Protein AF-A0A7S0DYS5-F1 (afdb_monomer)

Secondary structure (DSSP, 8-state):
-----------------------------TT---------S-----TTB-TTHHHHHHHHHHTT-SSHHHHHHHHHHHHHHHHHHGGGTT-BTTS-HHHHHHHHHHHHHHH-

pLDDT: mean 73.31, std 22.98, range [30.17, 98.38]

Radius of gyration: 24.37 Å; Cα contacts (8 Å, |Δi|>4): 58; chains: 1; bounding box: 58×61×55 Å

Organism: NCBI:txid3032

Structure (mmCIF, N/CA/C/O backbone):
data_AF-A0A7S0DYS5-F1
#
_entry.id   AF-A0A7S0DYS5-F1
#
loop_
_atom_site.group_PDB
_atom_site.id
_atom_site.type_symbol
_atom_site.label_atom_id
_atom_site.label_alt_id
_atom_site.label_comp_id
_atom_site.label_asym_id
_atom_site.label_entity_id
_atom_site.label_seq_id
_atom_site.pdbx_PDB_ins_code
_atom_site.Cartn_x
_atom_site.Cartn_y
_atom_site.Cartn_z
_atom_site.occupancy
_atom_site.B_iso_or_equiv
_atom_site.auth_seq_id
_atom_site.auth_comp_id
_atom_site.auth_asym_id
_atom_site.auth_atom_id
_atom_site.pdbx_PDB_model_num
ATOM 1 N N . LYS A 1 1 ? 19.478 -52.756 -14.400 1.00 43.19 1 LYS A N 1
ATOM 2 C CA . LYS A 1 1 ? 19.088 -53.361 -15.698 1.00 43.19 1 LYS A CA 1
ATOM 3 C C . LYS A 1 1 ? 17.716 -54.025 -15.540 1.00 43.19 1 LYS A C 1
ATOM 5 O O . LYS A 1 1 ? 17.688 -55.197 -15.211 1.00 43.19 1 LYS A O 1
ATOM 10 N N . LEU A 1 2 ? 16.637 -53.237 -15.665 1.00 42.88 2 LEU A N 1
ATOM 11 C CA . LEU A 1 2 ? 15.215 -53.590 -15.910 1.00 42.88 2 LEU A CA 1
ATOM 12 C C . LEU A 1 2 ? 14.445 -52.250 -15.773 1.00 42.88 2 LEU A C 1
ATOM 14 O O . LEU A 1 2 ? 14.307 -51.760 -14.663 1.00 42.88 2 LEU A O 1
ATOM 18 N N . MET A 1 3 ? 14.301 -51.400 -16.794 1.00 37.12 3 MET A N 1
ATOM 19 C CA . MET A 1 3 ? 13.373 -51.449 -17.939 1.00 37.12 3 MET A CA 1
ATOM 20 C C . MET A 1 3 ? 11.913 -51.758 -17.574 1.00 37.12 3 MET A C 1
ATOM 22 O O . MET A 1 3 ? 11.547 -52.915 -17.396 1.00 37.12 3 MET A O 1
ATOM 26 N N . ARG A 1 4 ? 11.091 -50.699 -17.550 1.00 40.28 4 ARG A N 1
ATOM 27 C CA . ARG A 1 4 ? 9.684 -50.674 -17.989 1.00 40.28 4 ARG A CA 1
ATOM 28 C C . ARG A 1 4 ? 9.349 -49.215 -18.341 1.00 40.28 4 ARG A C 1
ATOM 30 O O . ARG A 1 4 ? 9.255 -48.375 -17.459 1.00 40.28 4 ARG A O 1
ATOM 37 N N . GLU A 1 5 ? 9.635 -48.802 -19.571 1.00 37.28 5 GLU A N 1
ATOM 38 C CA . GLU A 1 5 ? 8.687 -48.748 -20.696 1.00 37.28 5 GLU A CA 1
ATOM 39 C C . GLU A 1 5 ? 7.528 -47.768 -20.452 1.00 37.28 5 GLU A C 1
ATOM 41 O O . GLU A 1 5 ? 6.585 -48.061 -19.720 1.00 37.28 5 GLU A O 1
ATOM 46 N N . LYS A 1 6 ? 7.597 -46.611 -21.120 1.00 37.94 6 LYS A N 1
ATOM 47 C CA . LYS A 1 6 ? 6.423 -45.928 -21.663 1.00 37.94 6 LYS A CA 1
ATOM 48 C C . LYS A 1 6 ? 6.734 -45.567 -23.112 1.00 37.94 6 LYS A C 1
ATOM 50 O O . LYS A 1 6 ? 7.625 -44.770 -23.394 1.00 37.94 6 LYS A O 1
ATOM 55 N N . THR A 1 7 ? 6.029 -46.253 -23.996 1.00 34.84 7 THR A N 1
ATOM 56 C CA . THR A 1 7 ? 6.056 -46.119 -25.448 1.00 34.84 7 THR A CA 1
ATOM 57 C C . THR A 1 7 ? 5.305 -44.860 -25.890 1.00 34.84 7 THR A C 1
ATOM 59 O O . THR A 1 7 ? 4.259 -44.529 -25.340 1.00 34.84 7 THR A O 1
ATOM 62 N N . GLN A 1 8 ? 5.922 -44.189 -26.867 1.00 40.16 8 GLN A N 1
ATOM 63 C CA . GLN A 1 8 ? 5.453 -43.231 -27.884 1.00 40.16 8 GLN A CA 1
ATOM 64 C C . GLN A 1 8 ? 3.946 -42.972 -28.054 1.00 40.16 8 GLN A C 1
ATOM 66 O O . GLN A 1 8 ? 3.175 -43.919 -28.074 1.00 40.16 8 GLN A O 1
ATOM 71 N N . THR A 1 9 ? 3.609 -41.720 -28.406 1.00 32.03 9 THR A N 1
ATOM 72 C CA . THR A 1 9 ? 2.940 -41.296 -29.671 1.00 32.03 9 THR A CA 1
ATOM 73 C C . THR A 1 9 ? 2.943 -39.755 -29.720 1.00 32.03 9 THR A C 1
ATOM 75 O O . THR A 1 9 ? 2.409 -39.123 -28.818 1.00 32.03 9 THR A O 1
ATOM 78 N N . ASN A 1 10 ? 3.766 -39.110 -30.549 1.00 31.84 10 ASN A N 1
ATOM 79 C CA . ASN A 1 10 ? 3.550 -38.714 -31.953 1.00 31.84 10 ASN A CA 1
ATOM 80 C C . ASN A 1 10 ? 2.571 -37.546 -32.189 1.00 31.84 10 ASN A C 1
ATOM 82 O O . ASN A 1 10 ? 1.365 -37.697 -32.053 1.00 31.84 10 ASN A O 1
ATOM 86 N N . ASN A 1 11 ? 3.186 -36.465 -32.687 1.00 30.17 11 ASN A N 1
ATOM 87 C CA . ASN A 1 11 ? 2.782 -35.517 -33.729 1.00 30.17 11 ASN A CA 1
ATOM 88 C C . ASN A 1 11 ? 1.511 -34.678 -33.577 1.00 30.17 11 ASN A C 1
ATOM 90 O O . ASN A 1 11 ? 0.394 -35.166 -33.455 1.00 30.17 11 ASN A O 1
ATOM 94 N N . GLY A 1 12 ? 1.734 -33.368 -33.703 1.00 33.75 12 GLY A N 1
ATOM 95 C CA . GLY A 1 12 ? 0.697 -32.357 -33.746 1.00 33.75 12 GLY A CA 1
ATOM 96 C C . GLY A 1 12 ? -0.114 -32.352 -35.034 1.00 33.75 12 GLY A C 1
ATOM 97 O O . GLY A 1 12 ? 0.279 -32.920 -36.049 1.00 33.75 12 GLY A O 1
ATOM 98 N N . SER A 1 13 ? -1.230 -31.638 -34.950 1.00 33.69 13 SER A N 1
ATOM 99 C CA . SER A 1 13 ? -1.834 -30.892 -36.043 1.00 33.69 13 SER A CA 1
ATOM 100 C C . SER A 1 13 ? -2.800 -29.862 -35.468 1.00 33.69 13 SER A C 1
ATOM 102 O O . SER A 1 13 ? -3.448 -30.059 -34.444 1.00 33.69 13 SER A O 1
ATOM 104 N N . THR A 1 14 ? -2.808 -28.733 -36.151 1.00 34.12 14 THR A N 1
ATOM 105 C CA . THR A 1 14 ? -3.600 -27.522 -35.985 1.00 34.12 14 THR A CA 1
ATOM 106 C C . THR A 1 14 ? -5.110 -27.732 -36.152 1.00 34.12 14 THR A C 1
ATOM 108 O O . THR A 1 14 ? -5.521 -28.569 -36.950 1.00 34.12 14 THR A O 1
ATOM 111 N N . ALA A 1 15 ? -5.863 -26.801 -35.548 1.00 33.00 15 ALA A N 1
ATOM 112 C CA . ALA A 1 15 ? -7.194 -26.297 -35.924 1.00 33.00 15 ALA A CA 1
ATOM 113 C C . ALA A 1 15 ? -8.442 -26.834 -35.183 1.00 33.00 15 ALA A C 1
ATOM 115 O O . ALA A 1 15 ? -8.778 -28.007 -35.245 1.00 33.00 15 ALA A O 1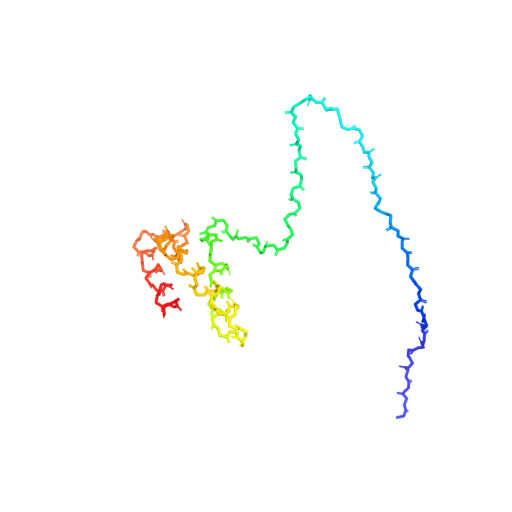
ATOM 116 N N . SER A 1 16 ? -9.164 -25.857 -34.611 1.00 38.03 16 SER A N 1
ATOM 117 C CA . SER A 1 16 ? -10.629 -25.699 -34.566 1.00 38.03 16 SER A CA 1
ATOM 118 C C . SER A 1 16 ? -11.493 -26.756 -33.858 1.00 38.03 16 SER A C 1
ATOM 120 O O . SER A 1 16 ? -11.730 -27.831 -34.392 1.00 38.03 16 SER A O 1
ATOM 122 N N . ALA A 1 17 ? -12.086 -26.373 -32.720 1.00 36.59 17 ALA A N 1
ATOM 123 C CA . ALA A 1 17 ? -13.368 -26.894 -32.218 1.00 36.59 17 ALA A CA 1
ATOM 124 C C . ALA A 1 17 ? -13.925 -25.881 -31.194 1.00 36.59 17 ALA A C 1
ATOM 126 O O . ALA A 1 17 ? -13.457 -25.797 -30.064 1.00 36.59 17 ALA A O 1
ATOM 127 N N . GLU A 1 18 ? -14.682 -24.883 -31.648 1.00 35.44 18 GLU A N 1
ATOM 128 C CA . GLU A 1 18 ? -16.154 -24.905 -31.613 1.00 35.44 18 GLU A CA 1
ATOM 129 C C . GLU A 1 18 ? -16.692 -24.949 -30.178 1.00 35.44 18 GLU A C 1
ATOM 131 O O . GLU A 1 18 ? -16.891 -26.004 -29.575 1.00 35.44 18 GLU A O 1
ATOM 136 N N . GLY A 1 19 ? -16.932 -23.753 -29.628 1.00 36.44 19 GLY A N 1
ATOM 137 C CA . GLY A 1 19 ? -17.682 -23.584 -28.394 1.00 36.44 19 GLY A CA 1
ATOM 138 C C . GLY A 1 19 ? -19.044 -24.256 -28.531 1.00 36.44 19 GLY A C 1
ATOM 139 O O . GLY A 1 19 ? -19.855 -23.880 -29.378 1.00 36.44 19 GLY A O 1
ATOM 140 N N . LYS A 1 20 ? -19.290 -25.265 -27.695 1.00 42.00 20 LYS A N 1
ATOM 141 C CA . LYS A 1 20 ? -20.603 -25.892 -27.536 1.00 42.00 20 LYS A CA 1
ATOM 142 C C . LYS A 1 20 ? -21.557 -24.863 -26.928 1.00 42.00 20 LYS A C 1
ATOM 144 O O . LYS A 1 20 ? -21.701 -24.770 -25.714 1.00 42.00 20 LYS A O 1
ATOM 149 N N . SER A 1 21 ? -22.192 -24.071 -27.784 1.00 41.16 21 SER A N 1
ATOM 150 C CA . SER A 1 21 ? -23.325 -23.235 -27.409 1.00 41.16 21 SER A CA 1
ATOM 151 C C . SER A 1 21 ? -24.544 -24.143 -27.254 1.00 41.16 21 SER A C 1
ATOM 153 O O . SER A 1 21 ? -25.193 -24.519 -28.228 1.00 41.16 21 SER A O 1
ATOM 155 N N . VAL A 1 22 ? -24.820 -24.568 -26.022 1.00 47.16 22 VAL A N 1
ATOM 156 C CA . VAL A 1 22 ? -26.128 -25.124 -25.669 1.00 47.16 22 VAL A CA 1
ATOM 157 C C . VAL A 1 22 ? -27.031 -23.930 -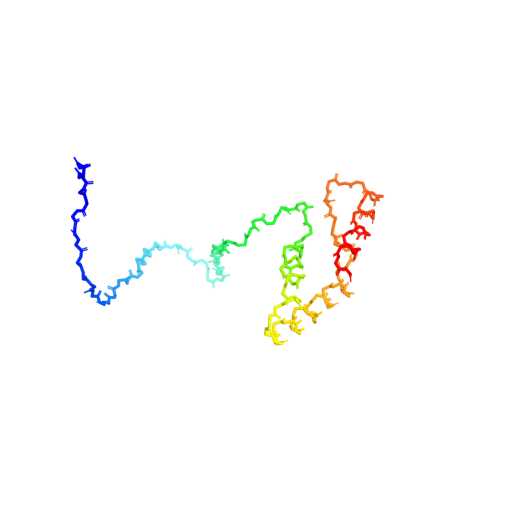25.388 1.00 47.16 22 VAL A C 1
ATOM 159 O O . VAL A 1 22 ? -27.040 -23.379 -24.292 1.00 47.16 22 VAL A O 1
ATOM 162 N N . VAL A 1 23 ? -27.743 -23.491 -26.424 1.00 50.88 23 VAL A N 1
ATOM 163 C CA . VAL A 1 23 ? -28.783 -22.468 -26.314 1.00 50.88 23 VAL A CA 1
ATOM 164 C C . VAL A 1 23 ? -30.017 -23.134 -25.716 1.00 50.88 23 VAL A C 1
ATOM 166 O O . VAL A 1 23 ? -30.817 -23.743 -26.420 1.00 50.88 23 VAL A O 1
ATOM 169 N N . THR A 1 24 ? -30.158 -23.064 -24.396 1.00 55.66 24 THR A N 1
ATOM 170 C CA . THR A 1 24 ? -31.457 -23.261 -23.748 1.00 55.66 24 THR A CA 1
ATOM 171 C C . THR A 1 24 ? -32.217 -21.946 -23.792 1.00 55.66 24 THR A C 1
ATOM 173 O O . THR A 1 24 ? -31.772 -20.951 -23.222 1.00 55.66 24 THR A O 1
ATOM 176 N N . GLU A 1 25 ? -33.353 -21.944 -24.485 1.00 55.00 25 GLU A N 1
ATOM 177 C CA . GLU A 1 25 ? -34.263 -20.806 -24.585 1.00 55.00 25 GLU A CA 1
ATOM 178 C C . GLU A 1 25 ? -34.814 -20.466 -23.192 1.00 55.00 25 GLU A C 1
ATOM 180 O O . GLU A 1 25 ? -35.679 -21.158 -22.655 1.00 55.00 25 GLU A O 1
ATOM 185 N N . GLN A 1 26 ? -34.278 -19.415 -22.570 1.00 53.03 26 GLN A N 1
ATOM 186 C CA . GLN A 1 26 ? -34.854 -18.837 -21.359 1.00 53.03 26 GLN A CA 1
ATOM 187 C C . GLN A 1 26 ? -35.849 -17.735 -21.760 1.00 53.03 26 GLN A C 1
ATOM 189 O O . GLN A 1 26 ? -35.489 -16.877 -22.569 1.00 53.03 26 GLN A O 1
ATOM 194 N N . PRO A 1 27 ? -37.089 -17.727 -21.233 1.00 50.50 27 PRO A N 1
ATOM 195 C CA . PRO A 1 27 ? -38.072 -16.695 -21.552 1.00 50.50 27 PRO A CA 1
ATOM 196 C C . PRO A 1 27 ? -37.559 -15.327 -21.079 1.00 50.50 27 PRO A C 1
ATOM 198 O O . PRO A 1 27 ? -37.341 -15.115 -19.887 1.00 50.50 27 PRO A O 1
ATOM 201 N N . GLN A 1 28 ? -37.316 -14.417 -22.026 1.00 49.50 28 GLN A N 1
ATOM 202 C CA . GLN A 1 28 ? -36.747 -13.097 -21.761 1.00 49.50 28 GLN A CA 1
ATOM 203 C C . GLN A 1 28 ? -37.851 -12.050 -21.576 1.00 49.50 28 GLN A C 1
ATOM 205 O O . GLN A 1 28 ? -38.557 -11.714 -22.526 1.00 49.50 28 GLN A O 1
ATOM 210 N N . ASP A 1 29 ? -37.951 -11.473 -20.377 1.00 52.06 29 ASP A N 1
ATOM 211 C CA . ASP A 1 29 ? -38.514 -10.131 -20.216 1.00 52.06 29 ASP A CA 1
ATOM 212 C C . ASP A 1 29 ? -37.510 -9.119 -20.791 1.00 52.06 29 ASP A C 1
ATOM 214 O O . ASP A 1 29 ? -36.328 -9.117 -20.443 1.00 52.06 29 ASP A O 1
ATOM 218 N N . SER A 1 30 ? -37.995 -8.272 -21.700 1.00 56.91 30 SER A N 1
ATOM 219 C CA . SER A 1 30 ? -37.249 -7.447 -22.669 1.00 56.91 30 SER A CA 1
ATOM 220 C C . SER A 1 30 ? -36.282 -6.382 -22.096 1.00 56.91 30 SER A C 1
ATOM 222 O O . SER A 1 30 ? -35.896 -5.457 -22.812 1.00 56.91 30 SER A O 1
ATOM 224 N N . ASN A 1 31 ? -35.871 -6.448 -20.830 1.00 57.00 31 ASN A N 1
ATOM 225 C CA . ASN A 1 31 ? -34.919 -5.488 -20.262 1.00 57.00 31 ASN A CA 1
ATOM 226 C C . ASN A 1 31 ? -34.117 -6.055 -19.078 1.00 57.00 31 ASN A C 1
ATOM 228 O O . ASN A 1 31 ? -34.022 -5.434 -18.020 1.00 57.00 31 ASN A O 1
ATOM 232 N N . LYS A 1 32 ? -33.567 -7.269 -19.206 1.00 56.81 32 LYS A N 1
ATOM 233 C CA . LYS A 1 32 ? -32.650 -7.794 -18.188 1.00 56.81 32 LYS A CA 1
ATOM 234 C C . LYS A 1 32 ? -31.569 -8.677 -18.803 1.00 56.81 32 LYS A C 1
ATOM 236 O O . LYS A 1 32 ? -31.828 -9.801 -19.215 1.00 56.81 32 LYS A O 1
ATOM 241 N N . VAL A 1 33 ? -30.341 -8.168 -18.836 1.00 64.69 33 VAL A N 1
ATOM 242 C CA . VAL A 1 33 ? -29.154 -8.968 -19.154 1.00 64.69 33 VAL A CA 1
ATOM 243 C C . VAL A 1 33 ? -28.702 -9.646 -17.861 1.00 64.69 33 VAL A C 1
ATOM 245 O O . VAL A 1 33 ? -28.360 -8.968 -16.894 1.00 64.69 33 VAL A O 1
ATOM 248 N N . VAL A 1 34 ? -28.743 -10.979 -17.820 1.00 61.00 34 VAL A N 1
ATOM 249 C CA . VAL A 1 34 ? -28.142 -11.768 -16.737 1.00 61.00 34 VAL A CA 1
ATOM 250 C C . VAL A 1 34 ? -26.696 -12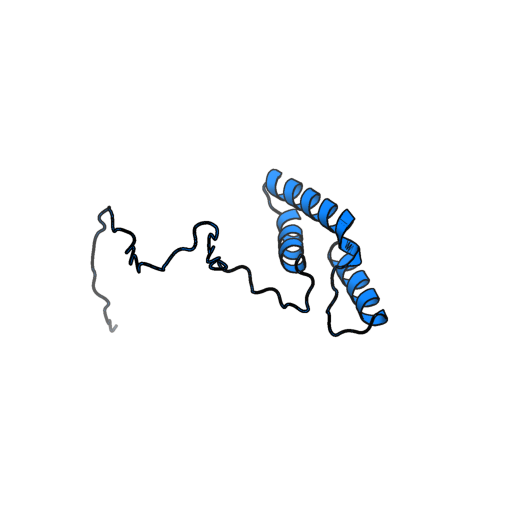.030 -17.138 1.00 61.00 34 VAL A C 1
ATOM 252 O O . VAL A 1 34 ? -26.435 -12.809 -18.048 1.00 61.00 34 VAL A O 1
ATOM 255 N N . VAL A 1 35 ? -25.763 -11.316 -16.509 1.00 66.75 35 VAL A N 1
ATOM 256 C CA . VAL A 1 35 ? -24.327 -11.555 -16.681 1.00 66.75 35 VAL A CA 1
ATOM 257 C C . VAL A 1 35 ? -23.913 -12.607 -15.659 1.00 66.75 35 VAL A C 1
ATOM 259 O O . VAL A 1 35 ? -23.902 -12.340 -14.458 1.00 66.75 35 VAL A O 1
ATOM 262 N N . GLU A 1 36 ? -23.603 -13.810 -16.131 1.00 60.94 36 GLU A N 1
ATOM 263 C CA . GLU A 1 36 ? -22.956 -14.842 -15.327 1.00 60.94 36 GLU A CA 1
ATOM 264 C C . GLU A 1 36 ? -21.452 -14.539 -15.289 1.00 60.94 36 GLU A C 1
ATOM 266 O O . GLU A 1 36 ? -20.697 -14.916 -16.183 1.00 60.94 36 GLU A O 1
ATOM 271 N N . THR A 1 37 ? -21.013 -13.782 -14.280 1.00 57.56 37 THR A N 1
ATOM 272 C CA . THR A 1 37 ? -19.584 -13.598 -14.011 1.00 57.56 37 THR A CA 1
ATOM 273 C C . THR A 1 37 ? -19.057 -14.893 -13.407 1.00 57.56 37 THR A C 1
ATOM 275 O O . THR A 1 37 ? -19.132 -15.096 -12.195 1.00 57.56 37 THR A O 1
ATOM 278 N N . THR A 1 38 ? -18.509 -15.782 -14.235 1.00 53.59 38 THR A N 1
ATOM 279 C CA . THR A 1 38 ? -17.588 -16.801 -13.734 1.00 53.59 38 THR A CA 1
ATOM 280 C C . THR A 1 38 ? -16.362 -16.054 -13.237 1.00 53.59 38 THR A C 1
ATOM 282 O O . THR A 1 38 ? -15.563 -15.562 -14.033 1.00 53.59 38 THR A O 1
ATOM 285 N N . VAL A 1 39 ? -16.279 -15.877 -11.921 1.00 57.59 39 VAL A N 1
ATOM 286 C CA . VAL A 1 39 ? -15.132 -15.290 -11.235 1.00 57.59 39 VAL A CA 1
ATOM 287 C C . VAL A 1 39 ? -13.923 -16.168 -11.562 1.00 57.59 39 VAL A C 1
ATOM 289 O O . VAL A 1 39 ? -13.722 -17.215 -10.952 1.00 57.59 39 VAL A O 1
ATOM 292 N N . SER A 1 40 ? -13.176 -15.795 -12.599 1.00 49.53 40 SER A N 1
ATOM 293 C CA . SER A 1 40 ? -11.903 -16.419 -12.937 1.00 49.53 40 SER A CA 1
ATOM 294 C C . SER A 1 40 ? -10.940 -16.127 -11.801 1.00 49.53 40 SER A C 1
ATOM 296 O O . SER A 1 40 ? -10.475 -15.000 -11.708 1.00 49.53 40 SER A O 1
ATOM 298 N N . GLU A 1 41 ? -10.724 -17.112 -10.929 1.00 53.78 41 GLU A N 1
ATOM 299 C CA . GLU A 1 41 ? -9.556 -17.309 -10.053 1.00 53.78 41 GLU A CA 1
ATOM 300 C C . GLU A 1 41 ? -8.945 -16.083 -9.343 1.00 53.78 41 GLU A C 1
ATOM 302 O O . GLU A 1 41 ? -7.815 -16.151 -8.872 1.00 53.78 41 GLU A O 1
ATOM 307 N N . VAL A 1 42 ? -9.679 -14.980 -9.162 1.00 55.53 42 VAL A N 1
ATOM 308 C CA . VAL A 1 42 ? -9.404 -14.092 -8.037 1.00 55.53 42 VAL A CA 1
ATOM 309 C C . VAL A 1 42 ? -9.676 -14.949 -6.817 1.00 55.53 42 VAL A C 1
ATOM 311 O O . VAL A 1 42 ? -10.804 -15.414 -6.621 1.00 55.53 42 VAL A O 1
ATOM 314 N N . VAL A 1 43 ? -8.612 -15.244 -6.067 1.00 57.31 43 VAL A N 1
ATOM 315 C CA . VAL A 1 43 ? -8.691 -15.816 -4.723 1.00 57.31 43 VAL A CA 1
ATOM 316 C C . VAL A 1 43 ? -9.918 -15.207 -4.067 1.00 57.31 43 VAL A C 1
ATOM 318 O O . VAL A 1 43 ? -10.045 -13.984 -4.036 1.00 57.31 43 VAL A O 1
ATOM 321 N N . ALA A 1 44 ? -10.904 -16.036 -3.718 1.00 57.69 44 ALA A N 1
ATOM 322 C CA . ALA A 1 44 ? -12.143 -15.534 -3.152 1.00 57.69 44 ALA A CA 1
ATOM 323 C C . ALA A 1 44 ? -11.753 -14.750 -1.899 1.00 57.69 44 ALA A C 1
ATOM 325 O O . ALA A 1 44 ? -11.392 -15.360 -0.895 1.00 57.69 44 ALA A O 1
ATOM 326 N N . ALA A 1 45 ? -11.722 -13.418 -2.013 1.00 62.31 45 ALA A N 1
ATOM 327 C CA . ALA A 1 45 ? -11.303 -12.552 -0.930 1.00 62.31 45 ALA A CA 1
ATOM 328 C C . ALA A 1 45 ? -12.209 -12.885 0.248 1.00 62.31 45 ALA A C 1
ATOM 330 O O . ALA A 1 45 ? -13.436 -12.938 0.078 1.00 62.31 45 ALA A O 1
ATOM 331 N N . ASP A 1 46 ? -11.613 -13.188 1.402 1.00 77.44 46 ASP A N 1
ATOM 332 C CA . ASP A 1 46 ? -12.404 -13.427 2.597 1.00 77.44 46 ASP A CA 1
ATOM 333 C C . ASP A 1 46 ? -13.295 -12.187 2.773 1.00 77.44 46 ASP A C 1
ATOM 335 O O . ASP A 1 46 ? -12.781 -11.067 2.791 1.00 77.44 46 ASP A O 1
ATOM 339 N N . PRO A 1 47 ? -14.630 -12.331 2.848 1.00 78.69 47 PRO A N 1
ATOM 340 C CA . PRO A 1 47 ? -15.519 -11.180 2.989 1.00 78.69 47 PRO A CA 1
ATOM 341 C C . PRO A 1 47 ? -15.237 -10.370 4.264 1.00 78.69 47 PRO A C 1
ATOM 343 O O . PRO A 1 47 ? -15.742 -9.257 4.406 1.00 78.69 47 PRO A O 1
ATOM 346 N N . ASN A 1 48 ? -14.464 -10.929 5.198 1.00 83.50 48 ASN A N 1
ATOM 347 C CA . ASN A 1 48 ? -14.020 -10.262 6.408 1.00 83.50 48 ASN A CA 1
ATOM 348 C C . ASN A 1 48 ? -12.686 -9.519 6.251 1.00 83.50 48 ASN A C 1
ATOM 350 O O . ASN A 1 48 ? -12.308 -8.817 7.185 1.00 83.50 48 ASN A O 1
ATOM 354 N N . GLU A 1 49 ? -11.982 -9.659 5.132 1.00 85.75 49 GLU A N 1
ATOM 355 C CA . GLU A 1 49 ? -10.695 -9.018 4.865 1.00 85.75 49 GLU A CA 1
ATOM 356 C C . GLU A 1 49 ? -10.857 -7.796 3.949 1.00 85.75 49 GLU A C 1
ATOM 358 O O . GLU A 1 49 ? -11.829 -7.646 3.200 1.00 85.75 49 GLU A O 1
ATOM 363 N N . TRP A 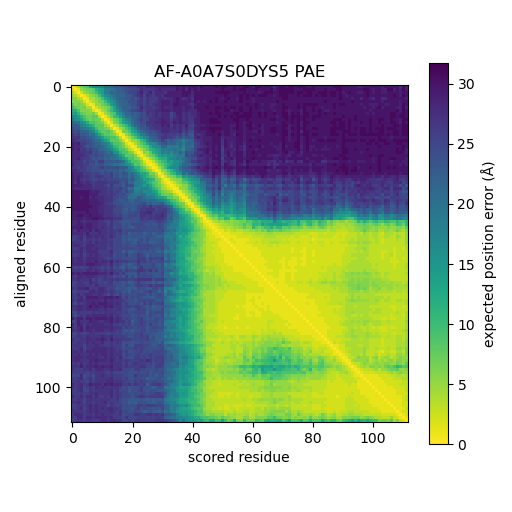1 50 ? -9.898 -6.873 4.017 1.00 88.50 50 TRP A N 1
ATOM 364 C CA . TRP A 1 50 ? -9.858 -5.731 3.118 1.00 88.50 50 TRP A CA 1
ATOM 365 C C . TRP A 1 50 ? -9.634 -6.184 1.660 1.00 88.50 50 TRP A C 1
ATOM 367 O O . TRP A 1 50 ? -8.600 -6.772 1.349 1.00 88.50 50 TRP A O 1
ATOM 377 N N . PRO A 1 51 ? -10.542 -5.855 0.721 1.00 88.06 51 PRO A N 1
ATOM 378 C CA . PRO A 1 51 ? -10.524 -6.422 -0.631 1.00 88.06 51 PRO A CA 1
ATOM 379 C C . PRO A 1 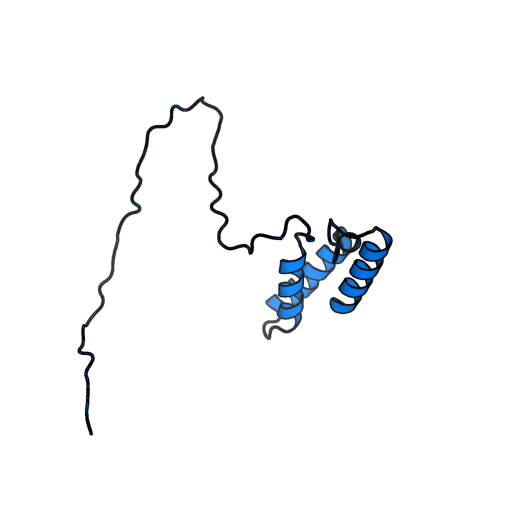51 ? -9.315 -6.015 -1.482 1.00 88.06 51 PRO A C 1
ATOM 381 O O . PRO A 1 51 ? -9.044 -6.656 -2.492 1.00 88.06 51 PRO A O 1
ATOM 384 N N . LEU A 1 52 ? -8.607 -4.941 -1.112 1.00 91.25 52 LEU A N 1
ATOM 385 C CA . LEU A 1 52 ? -7.402 -4.491 -1.816 1.00 91.25 52 LEU A CA 1
ATOM 386 C C . LEU A 1 52 ? -6.111 -5.082 -1.228 1.00 91.25 52 LEU A C 1
ATOM 388 O O . LEU A 1 52 ? -5.046 -4.795 -1.764 1.00 91.25 52 LEU A O 1
ATOM 392 N N . GLY A 1 53 ? -6.190 -5.896 -0.169 1.00 89.50 53 GLY A N 1
ATOM 393 C CA . GLY A 1 53 ? -5.027 -6.569 0.419 1.00 89.50 53 GLY A CA 1
ATOM 394 C C . GLY A 1 53 ? -4.224 -7.352 -0.626 1.00 89.50 53 GLY A C 1
ATOM 395 O O . GLY A 1 53 ? -3.080 -6.982 -0.880 1.00 89.50 53 GLY A O 1
ATOM 396 N N . PRO A 1 54 ? -4.843 -8.306 -1.352 1.00 89.00 54 PRO A N 1
ATOM 397 C CA . PRO A 1 54 ? -4.117 -9.151 -2.301 1.00 89.00 54 PRO A CA 1
ATOM 398 C C . PRO A 1 54 ? -3.390 -8.382 -3.413 1.00 89.00 54 PRO A C 1
ATOM 400 O O . PRO A 1 54 ? -2.277 -8.737 -3.784 1.00 89.00 54 PRO A O 1
ATOM 403 N N . ILE A 1 55 ? -3.996 -7.309 -3.938 1.00 91.56 55 ILE A N 1
ATOM 404 C CA . ILE A 1 55 ? -3.350 -6.493 -4.976 1.00 91.56 55 ILE A CA 1
ATOM 4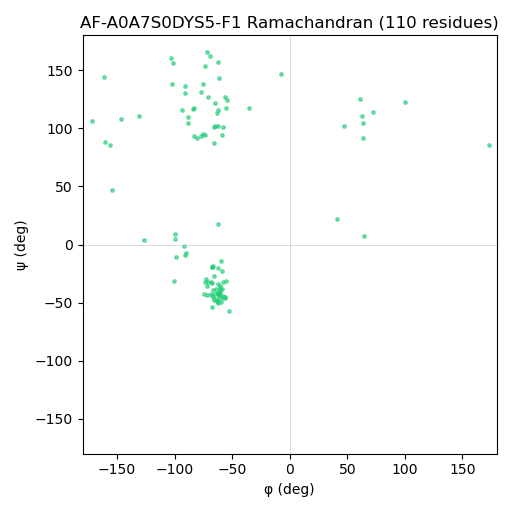05 C C . ILE A 1 55 ? -2.227 -5.627 -4.395 1.00 91.56 55 ILE A C 1
ATOM 407 O O . ILE A 1 55 ? -1.241 -5.381 -5.077 1.00 91.56 55 ILE A O 1
ATOM 411 N N . CYS A 1 56 ? -2.334 -5.171 -3.143 1.00 92.69 56 CYS A N 1
ATOM 412 C CA . CYS A 1 56 ? -1.237 -4.447 -2.499 1.00 92.69 56 CYS A CA 1
ATOM 413 C C . CYS A 1 56 ? -0.027 -5.361 -2.281 1.00 92.69 56 CYS A C 1
ATOM 415 O O . CYS A 1 56 ? 1.092 -4.925 -2.533 1.00 92.69 56 CYS A O 1
ATOM 417 N N . ASP A 1 57 ? -0.248 -6.620 -1.902 1.00 91.12 57 ASP A N 1
ATOM 418 C CA . ASP A 1 57 ? 0.824 -7.606 -1.728 1.00 91.12 57 ASP A CA 1
ATOM 419 C C . ASP A 1 57 ? 1.568 -7.883 -3.048 1.00 91.12 57 ASP A C 1
ATOM 421 O O . ASP A 1 57 ? 2.801 -7.942 -3.075 1.00 91.12 57 ASP A O 1
ATOM 425 N N . GLU A 1 58 ? 0.832 -7.994 -4.160 1.00 93.62 58 GLU A N 1
ATOM 426 C CA . GLU A 1 58 ? 1.405 -8.122 -5.507 1.00 93.62 58 GLU A CA 1
ATOM 427 C C . GLU A 1 58 ? 2.221 -6.876 -5.889 1.00 93.62 58 GLU A C 1
ATOM 429 O O . GLU A 1 58 ? 3.390 -6.986 -6.260 1.00 93.62 58 GLU A O 1
ATOM 434 N N . LEU A 1 59 ? 1.663 -5.675 -5.692 1.00 94.88 59 LEU A N 1
ATOM 435 C CA . LEU A 1 59 ? 2.361 -4.416 -5.977 1.00 94.88 59 LEU A CA 1
ATOM 436 C C . LEU A 1 59 ? 3.640 -4.254 -5.135 1.00 94.88 59 LEU A C 1
ATOM 438 O O . LEU A 1 59 ? 4.647 -3.758 -5.642 1.00 94.88 59 LEU A O 1
ATOM 442 N N . CYS A 1 60 ? 3.634 -4.689 -3.871 1.00 94.06 60 CYS A N 1
ATOM 443 C CA . CYS A 1 60 ? 4.816 -4.677 -3.006 1.00 94.06 60 CYS A CA 1
ATOM 444 C C . CYS A 1 60 ? 5.941 -5.570 -3.556 1.00 94.06 60 CYS A C 1
ATOM 446 O O . CYS A 1 60 ? 7.118 -5.224 -3.437 1.00 94.06 60 CYS A O 1
ATOM 448 N N . CYS A 1 61 ? 5.598 -6.685 -4.207 1.00 93.94 61 CYS A N 1
ATOM 449 C CA . CYS A 1 61 ? 6.566 -7.530 -4.907 1.00 93.94 61 CYS A CA 1
ATOM 450 C C . CYS A 1 61 ? 7.078 -6.862 -6.198 1.00 93.94 61 CYS A C 1
ATOM 452 O O . CYS A 1 61 ? 8.287 -6.841 -6.450 1.00 93.94 61 CYS A O 1
ATOM 454 N N . ASP A 1 62 ? 6.178 -6.265 -6.980 1.00 96.88 62 ASP A N 1
ATOM 455 C CA . ASP A 1 62 ? 6.468 -5.664 -8.290 1.00 96.88 62 ASP A CA 1
ATOM 456 C C . ASP A 1 62 ? 7.362 -4.414 -8.223 1.00 96.88 62 ASP A C 1
ATOM 458 O O . ASP A 1 62 ? 8.026 -4.058 -9.203 1.00 96.88 62 ASP A O 1
ATOM 462 N N . ILE A 1 63 ? 7.470 -3.764 -7.058 1.00 96.00 63 ILE A N 1
ATOM 463 C CA . ILE A 1 63 ? 8.425 -2.664 -6.825 1.00 96.00 63 ILE A CA 1
ATOM 464 C C . ILE A 1 63 ? 9.884 -3.103 -7.055 1.00 96.00 63 ILE A C 1
ATOM 466 O O . ILE A 1 63 ? 10.736 -2.265 -7.369 1.00 96.00 63 ILE A O 1
ATOM 470 N N . PHE A 1 64 ? 10.187 -4.402 -6.968 1.00 95.38 64 PHE A N 1
ATOM 471 C CA . PHE A 1 64 ? 11.530 -4.952 -7.176 1.00 95.38 64 PHE A CA 1
ATOM 472 C C . PHE A 1 64 ? 11.756 -5.566 -8.567 1.00 95.38 64 PHE A C 1
ATOM 474 O O . PHE A 1 64 ? 12.835 -6.106 -8.822 1.00 95.38 64 PHE A O 1
ATOM 481 N N . ASP A 1 65 ? 10.786 -5.474 -9.481 1.00 97.19 65 ASP A N 1
ATOM 482 C CA . ASP A 1 65 ? 10.891 -6.050 -10.826 1.00 97.19 65 ASP A CA 1
ATOM 483 C C . ASP A 1 65 ? 12.062 -5.433 -11.629 1.00 97.19 65 ASP A C 1
ATOM 485 O O . ASP A 1 65 ? 12.343 -4.244 -11.489 1.00 97.19 65 ASP A O 1
ATOM 489 N N . PRO A 1 66 ? 12.808 -6.172 -12.471 1.00 96.00 66 PRO A N 1
ATOM 490 C CA . PRO A 1 66 ? 13.891 -5.600 -13.279 1.00 96.00 66 PRO A CA 1
ATOM 491 C C . PRO A 1 66 ? 13.429 -4.588 -14.346 1.00 96.00 66 PRO A C 1
ATOM 493 O O . PRO A 1 66 ? 14.204 -3.681 -14.683 1.00 96.00 66 PRO A O 1
ATOM 496 N N . ALA A 1 67 ? 12.202 -4.686 -14.858 1.00 98.00 67 ALA A N 1
ATOM 497 C CA . ALA A 1 67 ? 11.632 -3.745 -15.815 1.00 98.00 67 ALA A CA 1
ATOM 498 C C . ALA A 1 67 ? 11.186 -2.454 -15.114 1.00 98.00 67 ALA A C 1
ATOM 500 O O . ALA A 1 67 ? 10.502 -2.465 -14.091 1.00 98.00 67 ALA A O 1
ATOM 501 N N . TRP A 1 68 ? 11.583 -1.301 -15.655 1.00 97.69 68 TRP A N 1
ATOM 502 C CA . TRP A 1 68 ? 11.307 -0.025 -14.991 1.00 97.69 68 TRP A CA 1
ATOM 503 C C . TRP A 1 68 ? 9.823 0.348 -15.056 1.00 97.69 68 TRP A C 1
ATOM 505 O O . TRP A 1 68 ? 9.319 0.965 -14.120 1.00 97.69 68 TRP A O 1
ATOM 515 N N . GLU A 1 69 ? 9.134 -0.040 -16.131 1.00 98.38 69 GLU A N 1
ATOM 516 C CA . GLU A 1 69 ? 7.708 0.195 -16.338 1.00 98.38 69 GLU A CA 1
ATOM 517 C C . GLU A 1 69 ? 6.876 -0.493 -15.254 1.00 98.38 69 GLU A C 1
ATOM 519 O O . GLU A 1 69 ? 5.946 0.112 -14.722 1.00 98.38 69 GLU A O 1
ATOM 524 N N . VAL A 1 70 ? 7.255 -1.726 -14.897 1.00 97.69 70 VAL A N 1
ATOM 525 C CA . VAL A 1 70 ? 6.594 -2.522 -13.855 1.00 97.69 70 VAL A CA 1
ATOM 526 C C . VAL A 1 70 ? 6.815 -1.875 -12.493 1.00 97.69 70 VAL A C 1
ATOM 528 O O . VAL A 1 70 ? 5.842 -1.499 -11.846 1.00 97.69 70 VAL A O 1
ATOM 531 N N . ARG A 1 71 ? 8.071 -1.603 -12.105 1.00 98.00 71 ARG A N 1
ATOM 532 C CA . ARG A 1 71 ? 8.367 -0.937 -10.821 1.00 98.00 71 ARG A CA 1
ATOM 533 C C . ARG A 1 71 ? 7.654 0.399 -10.666 1.00 98.00 71 ARG A C 1
ATOM 535 O O . ARG A 1 71 ? 7.133 0.713 -9.600 1.00 98.00 71 ARG A O 1
ATOM 542 N N . HIS A 1 72 ? 7.673 1.223 -11.715 1.00 97.88 72 HIS A N 1
ATOM 543 C CA . HIS A 1 72 ? 7.048 2.539 -11.667 1.00 97.88 72 HIS A CA 1
ATOM 544 C C . HIS A 1 72 ? 5.526 2.425 -11.574 1.00 97.88 72 HIS A C 1
ATOM 546 O O . HIS A 1 72 ? 4.921 3.108 -10.750 1.00 97.88 72 HIS A O 1
ATOM 552 N N . GLY A 1 73 ? 4.916 1.539 -12.368 1.00 98.00 73 GLY A N 1
ATOM 553 C CA . GLY A 1 73 ? 3.488 1.247 -12.283 1.00 98.00 73 GLY A CA 1
ATOM 554 C C . GLY A 1 73 ? 3.086 0.754 -10.894 1.00 98.00 73 GLY A C 1
ATOM 555 O O . GLY A 1 73 ? 2.118 1.262 -10.331 1.00 98.00 73 GLY A O 1
ATOM 556 N N . ALA A 1 74 ? 3.877 -0.148 -10.310 1.00 97.06 74 ALA A N 1
ATOM 557 C CA . ALA A 1 74 ? 3.647 -0.693 -8.980 1.00 97.06 74 ALA A CA 1
ATOM 558 C C . ALA A 1 74 ? 3.725 0.381 -7.888 1.00 97.06 74 ALA A C 1
ATOM 560 O O . ALA A 1 74 ? 2.796 0.535 -7.096 1.00 97.06 74 ALA A O 1
ATOM 561 N N . ALA A 1 75 ? 4.782 1.198 -7.903 1.00 95.69 75 ALA A N 1
ATOM 562 C CA . ALA A 1 75 ? 4.959 2.288 -6.949 1.00 95.69 75 ALA A CA 1
ATOM 563 C C . ALA A 1 75 ? 3.834 3.336 -7.037 1.00 95.69 75 ALA A C 1
ATOM 565 O O . ALA A 1 75 ? 3.327 3.790 -6.011 1.00 95.69 75 ALA A O 1
ATOM 566 N N . VAL A 1 76 ? 3.415 3.710 -8.253 1.00 96.88 76 VAL A N 1
ATOM 567 C CA . VAL A 1 76 ? 2.315 4.668 -8.462 1.00 96.88 76 VAL A CA 1
ATOM 568 C C . VAL A 1 76 ? 0.975 4.070 -8.033 1.00 96.88 76 VAL A C 1
ATOM 570 O O . VAL A 1 76 ? 0.188 4.744 -7.367 1.00 96.88 76 VAL A O 1
ATOM 573 N N . GLY A 1 77 ? 0.719 2.805 -8.374 1.00 95.69 77 GLY A N 1
ATOM 574 C CA . GLY A 1 77 ? -0.489 2.090 -7.970 1.00 95.69 77 GLY A CA 1
ATOM 575 C C . GLY A 1 77 ? -0.610 1.999 -6.451 1.00 95.69 77 GLY A C 1
ATOM 576 O O . GLY A 1 77 ? -1.636 2.389 -5.890 1.00 95.69 77 GLY A O 1
ATOM 577 N N . LEU A 1 78 ? 0.464 1.575 -5.780 1.00 94.56 78 LEU A N 1
ATOM 578 C CA . LEU A 1 78 ? 0.511 1.477 -4.325 1.00 94.56 78 LEU A CA 1
ATOM 579 C C . LEU A 1 78 ? 0.313 2.852 -3.672 1.00 94.56 78 LEU A C 1
ATOM 581 O O . LEU A 1 78 ? -0.495 2.987 -2.754 1.00 94.56 78 LEU A O 1
ATOM 585 N N . GLN A 1 79 ? 0.964 3.901 -4.188 1.00 94.12 79 GLN A N 1
ATOM 586 C CA . GLN A 1 79 ? 0.807 5.262 -3.671 1.00 94.12 79 GLN A CA 1
ATOM 587 C C . GLN A 1 79 ? -0.648 5.748 -3.731 1.00 94.12 79 GLN A C 1
ATOM 589 O O . GLN A 1 79 ? -1.146 6.308 -2.750 1.00 94.12 79 GLN A O 1
ATOM 594 N N . GLU A 1 80 ? -1.347 5.544 -4.849 1.00 96.44 80 GLU A N 1
ATOM 595 C CA . GLU A 1 80 ? -2.736 5.997 -4.977 1.00 96.44 80 GLU A CA 1
ATOM 596 C C . GLU A 1 80 ? -3.706 5.165 -4.130 1.00 96.44 80 GLU A C 1
ATOM 598 O O . GLU A 1 80 ? -4.625 5.726 -3.522 1.00 96.44 80 GLU A O 1
ATOM 603 N N . ILE A 1 81 ? -3.474 3.856 -3.993 1.00 94.44 81 ILE A N 1
ATOM 604 C CA . ILE A 1 81 ? -4.264 3.016 -3.085 1.00 94.44 81 ILE A CA 1
ATOM 605 C C . ILE A 1 81 ? -4.093 3.487 -1.640 1.00 94.44 81 ILE A C 1
ATOM 607 O O . ILE A 1 81 ? -5.091 3.736 -0.958 1.00 94.44 81 ILE A O 1
ATOM 611 N N . LEU A 1 82 ? -2.856 3.666 -1.170 1.00 92.19 82 LEU A N 1
ATOM 612 C CA . LEU A 1 82 ? -2.589 4.114 0.198 1.00 92.19 82 LEU A CA 1
ATOM 613 C C . LEU A 1 82 ? -3.195 5.498 0.456 1.00 92.19 82 LEU A C 1
ATOM 615 O O . LEU A 1 82 ? -3.845 5.727 1.475 1.00 92.19 82 LEU A O 1
ATOM 619 N N . LYS A 1 83 ? -3.088 6.416 -0.500 1.00 92.88 83 LYS A N 1
ATOM 620 C CA . LYS A 1 83 ? -3.634 7.771 -0.378 1.00 92.88 83 LYS A CA 1
ATOM 621 C C . LYS A 1 83 ? -5.151 7.811 -0.173 1.00 92.88 83 LYS A C 1
ATOM 623 O O . LYS A 1 83 ? -5.635 8.666 0.569 1.00 92.88 83 LYS A O 1
ATOM 628 N N . HIS A 1 84 ? -5.903 6.905 -0.799 1.00 92.62 84 HIS A N 1
ATOM 629 C CA . HIS A 1 84 ? -7.369 6.898 -0.729 1.00 92.62 84 HIS A CA 1
ATOM 630 C C . HIS A 1 84 ? -7.946 5.874 0.255 1.00 92.62 84 HIS A C 1
ATOM 632 O O . HIS A 1 84 ? -8.992 6.121 0.861 1.00 92.62 84 HIS A O 1
ATOM 638 N N . HIS A 1 85 ? -7.271 4.742 0.444 1.00 93.12 85 HIS A N 1
ATOM 639 C CA . HIS A 1 85 ? -7.818 3.576 1.132 1.00 93.12 85 HIS A CA 1
ATOM 640 C C . HIS A 1 85 ? -6.947 3.049 2.284 1.00 93.12 85 HIS A C 1
ATOM 642 O O . HIS A 1 85 ? -7.371 2.097 2.938 1.00 93.12 85 HIS A O 1
ATOM 648 N N . ALA A 1 86 ? -5.823 3.698 2.637 1.00 88.44 86 ALA A N 1
ATOM 649 C CA . ALA A 1 86 ? -4.968 3.260 3.754 1.00 88.44 86 ALA A CA 1
ATOM 650 C C . ALA A 1 86 ? -5.714 3.124 5.084 1.00 88.44 86 ALA A C 1
ATOM 652 O O . ALA A 1 86 ? -5.395 2.248 5.869 1.00 88.44 86 ALA A O 1
ATOM 653 N N . LYS A 1 87 ? -6.754 3.928 5.350 1.00 88.38 87 LYS A N 1
ATOM 654 C CA . LYS A 1 87 ? -7.539 3.822 6.597 1.00 88.38 87 LYS A CA 1
ATOM 655 C C . LYS A 1 87 ? -8.253 2.469 6.746 1.00 88.38 87 LYS A C 1
ATOM 657 O O . LYS A 1 87 ? -8.709 2.146 7.843 1.00 88.38 87 LYS A O 1
ATOM 662 N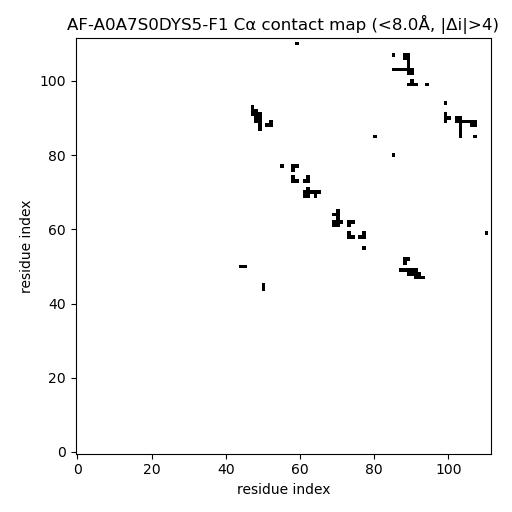 N . GLY A 1 88 ? -8.448 1.734 5.654 1.00 85.81 88 GLY A N 1
ATOM 663 C CA . GLY A 1 88 ? -9.108 0.432 5.634 1.00 85.81 88 GLY A CA 1
ATOM 664 C C . GLY A 1 88 ? -8.156 -0.762 5.616 1.00 85.81 88 GLY A C 1
ATOM 665 O O . GLY A 1 88 ? -8.642 -1.874 5.785 1.00 85.81 88 GLY A O 1
ATOM 666 N N . SER A 1 89 ? -6.851 -0.555 5.410 1.00 88.38 89 SER A N 1
ATOM 667 C CA . SER A 1 89 ? -5.919 -1.659 5.165 1.00 88.38 89 SER A CA 1
ATOM 668 C C . SER A 1 89 ? -5.607 -2.470 6.420 1.00 88.38 89 SER A C 1
ATOM 670 O O . SER A 1 89 ? -5.734 -1.969 7.538 1.00 88.38 89 SER A O 1
ATOM 672 N N . GLY A 1 90 ? -5.249 -3.742 6.241 1.00 83.62 90 GLY A N 1
ATOM 673 C CA . GLY A 1 90 ? -4.913 -4.652 7.342 1.00 83.62 90 GLY A CA 1
ATOM 674 C C . GLY A 1 90 ? -6.064 -4.960 8.309 1.00 83.62 90 GLY A C 1
ATOM 675 O O . GLY A 1 90 ? -5.841 -5.577 9.342 1.00 83.62 90 GLY A O 1
ATOM 676 N N . LYS A 1 91 ? -7.301 -4.524 8.027 1.00 87.38 91 LYS A N 1
ATOM 677 C CA . LYS A 1 91 ? -8.435 -4.702 8.944 1.00 87.38 91 LYS A CA 1
ATOM 678 C C . LYS A 1 91 ? -9.185 -5.994 8.682 1.00 87.38 91 LYS A C 1
ATOM 680 O O . LYS A 1 91 ? -9.577 -6.265 7.550 1.00 87.38 91 LYS A O 1
ATOM 685 N N . TRP A 1 92 ? -9.518 -6.677 9.774 1.00 84.44 92 TRP A N 1
ATOM 686 C CA . TRP A 1 92 ? -10.473 -7.779 9.788 1.00 84.44 92 TRP A CA 1
ATOM 687 C C . TRP A 1 92 ? -11.838 -7.344 10.341 1.00 84.44 92 TRP A C 1
ATOM 689 O O . TRP A 1 92 ? -11.940 -6.617 11.335 1.00 84.44 92 TRP A O 1
ATOM 699 N N . ALA A 1 93 ? -12.921 -7.797 9.711 1.00 81.94 93 ALA A N 1
ATOM 700 C CA . ALA A 1 93 ? -14.291 -7.429 10.079 1.00 81.94 93 ALA A CA 1
ATOM 701 C C . ALA A 1 93 ? -14.731 -7.982 11.449 1.00 81.94 93 ALA A C 1
ATOM 703 O O . ALA A 1 93 ? -15.679 -7.471 12.044 1.00 81.94 93 ALA A O 1
ATOM 704 N N . ASN A 1 94 ? -14.045 -9.005 11.964 1.00 84.31 94 ASN A N 1
ATOM 705 C CA . ASN A 1 94 ? -14.355 -9.688 13.221 1.00 84.31 94 ASN A CA 1
ATOM 706 C C . ASN A 1 94 ? -13.495 -9.233 14.421 1.00 84.31 94 ASN A C 1
ATOM 708 O O . ASN A 1 94 ? -13.584 -9.852 15.483 1.00 84.31 94 ASN A O 1
ATOM 712 N N . THR A 1 95 ? -12.690 -8.171 14.293 1.00 86.50 95 THR A N 1
ATOM 713 C CA . THR A 1 95 ? -11.840 -7.649 15.381 1.00 86.50 95 THR A CA 1
ATOM 714 C C . THR A 1 95 ? -12.408 -6.376 16.028 1.00 86.50 95 THR A C 1
ATOM 716 O O . THR A 1 95 ? -13.292 -5.706 15.488 1.00 86.50 95 THR A O 1
ATOM 7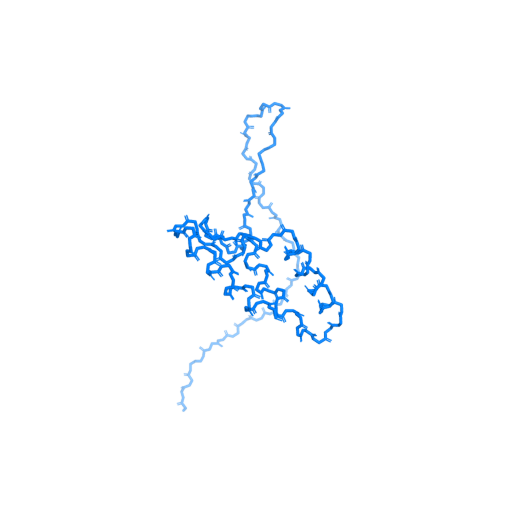19 N N . THR A 1 96 ? -11.951 -6.050 17.245 1.00 92.06 96 THR A N 1
ATOM 720 C CA . THR A 1 96 ? -12.353 -4.814 17.943 1.00 92.06 96 THR A CA 1
ATOM 721 C C . THR A 1 96 ? -11.765 -3.582 17.254 1.00 92.06 96 THR A C 1
ATOM 723 O O . THR A 1 96 ? -10.798 -3.679 16.504 1.00 92.06 96 THR A O 1
ATOM 726 N N . LYS A 1 97 ? -12.309 -2.389 17.523 1.00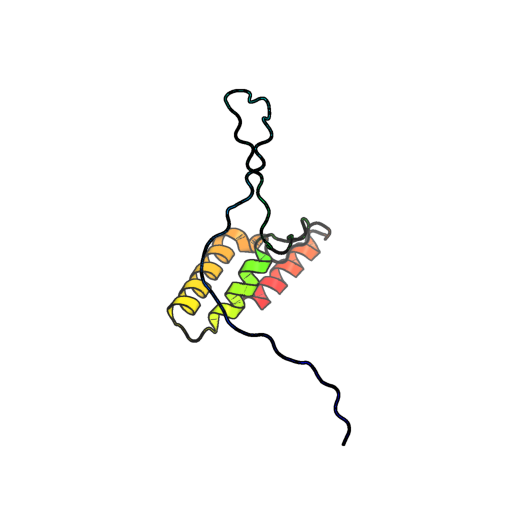 88.62 97 LYS A N 1
ATOM 727 C CA . LYS A 1 97 ? -11.823 -1.147 16.895 1.00 88.62 97 LYS A CA 1
ATOM 728 C C . LYS A 1 97 ? -10.361 -0.859 17.225 1.00 88.62 97 LYS A C 1
ATOM 730 O O . LYS A 1 97 ? -9.628 -0.387 16.365 1.00 88.62 97 LYS A O 1
ATOM 735 N N . GLU A 1 98 ? -9.951 -1.129 18.458 1.00 90.88 98 GLU A N 1
ATOM 736 C CA . GLU A 1 98 ? -8.580 -0.933 18.925 1.00 90.88 98 GLU A CA 1
ATOM 737 C C . GLU A 1 98 ? -7.625 -1.874 18.186 1.00 90.88 98 GLU A C 1
ATOM 739 O O . GLU A 1 98 ? -6.576 -1.435 17.719 1.00 90.88 98 GLU A O 1
ATOM 744 N N . GLN A 1 99 ? -8.033 -3.133 18.003 1.00 90.75 99 GLN A N 1
ATOM 745 C CA . GLN A 1 99 ? -7.267 -4.117 17.247 1.00 90.75 99 GLN A CA 1
ATOM 746 C C . GLN A 1 99 ? -7.177 -3.727 15.768 1.00 90.75 99 GLN A C 1
ATOM 748 O O . GLN A 1 99 ? -6.084 -3.667 15.232 1.00 90.75 99 GLN A O 1
ATOM 753 N N . GLN A 1 100 ? -8.285 -3.318 15.141 1.00 90.44 100 GLN A N 1
ATOM 754 C CA . GLN A 1 100 ? -8.288 -2.841 13.752 1.00 90.44 100 GLN A CA 1
ATOM 755 C C . GLN A 1 100 ? -7.358 -1.648 13.512 1.00 90.44 100 GLN A C 1
ATOM 757 O O . GLN A 1 100 ? -6.870 -1.466 12.400 1.00 90.44 100 GLN A O 1
ATOM 762 N N . VAL A 1 101 ? -7.172 -0.776 14.506 1.00 91.31 101 VAL A N 1
ATOM 763 C CA . VAL A 1 101 ? -6.214 0.333 14.403 1.00 91.31 101 VAL A CA 1
ATOM 764 C C . VAL A 1 101 ? -4.784 -0.187 14.524 1.00 91.31 101 VAL A C 1
ATOM 766 O O . VAL A 1 101 ? -3.940 0.237 13.743 1.00 91.31 101 VAL A O 1
ATOM 769 N N . ALA A 1 102 ? -4.516 -1.105 15.455 1.00 91.75 102 ALA A N 1
ATOM 770 C CA . ALA A 1 102 ? -3.201 -1.725 15.597 1.00 91.75 102 ALA A CA 1
ATOM 771 C C . ALA A 1 102 ? -2.799 -2.513 14.338 1.00 91.75 102 ALA A C 1
ATOM 773 O O . ALA A 1 102 ? -1.704 -2.305 13.823 1.00 91.75 102 ALA A O 1
ATOM 774 N N . ASP A 1 103 ? -3.707 -3.331 13.804 1.00 90.88 103 ASP A N 1
ATOM 775 C CA . ASP A 1 103 ? -3.491 -4.117 12.586 1.00 90.88 103 ASP A CA 1
ATOM 776 C C . ASP A 1 103 ? -3.249 -3.199 11.382 1.00 90.88 103 ASP A C 1
ATOM 778 O O . ASP A 1 103 ? -2.341 -3.428 10.591 1.00 90.88 103 ASP A O 1
ATOM 782 N N . ASN A 1 104 ? -4.011 -2.104 11.276 1.00 92.00 104 ASN A N 1
ATOM 783 C CA . ASN A 1 104 ? -3.819 -1.110 10.224 1.00 92.00 104 ASN A CA 1
ATOM 784 C C . ASN A 1 104 ? -2.437 -0.452 10.285 1.00 92.00 104 ASN A C 1
ATOM 786 O O . ASN A 1 104 ? -1.802 -0.281 9.251 1.00 92.00 104 ASN A O 1
ATOM 790 N N . VAL A 1 105 ? -1.975 -0.081 11.482 1.00 92.56 105 VAL A N 1
ATOM 791 C CA . VAL A 1 105 ? -0.642 0.509 11.658 1.00 92.56 105 VAL A CA 1
ATOM 792 C C . VAL A 1 105 ? 0.442 -0.508 11.311 1.00 92.56 105 VAL A C 1
ATOM 794 O O . VAL A 1 105 ? 1.312 -0.182 10.514 1.00 92.56 105 VAL A O 1
ATOM 797 N N . SER A 1 106 ? 0.347 -1.737 11.830 1.00 91.44 106 SER A N 1
ATOM 798 C CA . SER A 1 106 ? 1.296 -2.818 11.521 1.00 91.44 106 SER A CA 1
ATOM 799 C C . SER A 1 106 ? 1.381 -3.075 10.018 1.00 91.44 106 SER A C 1
ATOM 801 O O . SER A 1 106 ? 2.465 -3.128 9.453 1.00 91.44 106 SER A O 1
ATOM 803 N N . TRP A 1 107 ? 0.233 -3.157 9.345 1.00 91.38 107 TRP A N 1
ATOM 804 C CA . TRP A 1 107 ? 0.179 -3.388 7.905 1.00 91.38 107 TRP A CA 1
ATOM 805 C C . TRP A 1 107 ? 0.804 -2.234 7.106 1.00 91.38 107 TRP A C 1
ATOM 807 O O . TRP A 1 107 ? 1.489 -2.454 6.110 1.00 91.38 107 TRP A O 1
ATOM 817 N N . LEU A 1 108 ? 0.598 -0.983 7.536 1.00 91.06 108 LEU A N 1
ATOM 818 C CA . LEU A 1 108 ? 1.222 0.175 6.889 1.00 91.06 108 LEU A CA 1
ATOM 819 C C . LEU A 1 108 ? 2.740 0.206 7.087 1.00 91.06 108 LEU A C 1
ATOM 821 O O . LEU A 1 108 ? 3.437 0.668 6.191 1.00 91.06 108 LEU A O 1
ATOM 825 N N . GLU A 1 109 ? 3.243 -0.277 8.224 1.00 90.06 109 GLU A N 1
ATOM 826 C CA . GLU A 1 109 ? 4.682 -0.442 8.465 1.00 90.06 109 GLU A CA 1
ATOM 827 C C . GLU A 1 109 ? 5.291 -1.544 7.588 1.00 90.06 109 GLU A C 1
ATOM 829 O O . GLU A 1 109 ? 6.441 -1.424 7.183 1.00 90.06 109 GLU A O 1
ATOM 834 N N . GLU A 1 110 ? 4.529 -2.589 7.260 1.00 85.75 110 GLU A N 1
ATOM 835 C CA . GLU A 1 110 ? 4.966 -3.655 6.347 1.00 85.75 110 GLU A CA 1
ATOM 836 C C . GLU A 1 110 ? 5.010 -3.201 4.877 1.00 85.75 110 GLU A C 1
ATOM 838 O O . GLU A 1 110 ? 5.829 -3.697 4.104 1.00 85.75 110 GLU A O 1
ATOM 843 N N . CYS A 1 111 ? 4.151 -2.252 4.491 1.00 80.50 111 CYS A N 1
ATOM 844 C CA . CYS A 1 111 ? 4.069 -1.732 3.121 1.00 80.50 111 CYS A CA 1
ATOM 845 C C . CYS A 1 111 ? 4.957 -0.504 2.839 1.00 80.50 111 CYS A C 1
ATOM 847 O O . CYS A 1 111 ? 5.022 -0.073 1.685 1.00 80.50 111 CYS A O 1
ATOM 849 N N . ALA A 1 112 ? 5.570 0.101 3.863 1.00 69.38 112 ALA A N 1
ATOM 850 C CA . ALA A 1 112 ? 6.387 1.320 3.762 1.00 69.38 112 ALA A CA 1
ATOM 851 C C . ALA A 1 112 ? 7.891 1.019 3.692 1.00 69.38 112 ALA A C 1
ATOM 853 O O . ALA A 1 112 ? 8.581 1.730 2.921 1.00 69.38 112 ALA A O 1
#

Solvent-accessible surface area (backbone atoms only — not comparable to full-atom values): 7406 Å² total; per-residue (Å²): 145,82,88,82,87,85,81,86,84,84,84,88,82,87,83,91,83,78,82,83,78,79,81,73,90,68,91,75,67,97,84,70,87,84,80,83,76,77,79,75,81,64,73,79,65,56,90,46,45,42,84,62,50,70,60,48,57,49,29,64,55,32,50,70,45,91,50,66,69,52,17,51,50,20,49,54,52,49,50,55,46,47,76,77,45,44,94,52,36,60,26,50,72,90,56,53,73,70,52,33,49,51,36,22,50,53,44,51,62,75,75,106

InterPro domains:
  IPR044972 TATA-binding protein-associated factor Mot1 [PTHR36498] (6-112)

Mean predicted aligned error: 16.35 Å

Nearest PDB structures (foldseek):
  7z8s-assembly1_E  TM=9.150E-01  e=1.087E-03  Thermochaetoides thermophila
  7zke-assembly1_E  TM=9.074E-01  e=2.797E-03  Thermochaetoides thermophila
  6ylg-assembly1_K  TM=3.180E-01  e=2.082E+00  Saccharomyces cerevisiae
  6ylh-assembly1_K  TM=3.180E-01  e=2.082E+00  Saccharomyces cerevisiae
  8frl-assembly1_A  TM=3.578E-01  e=4.721E+00  Acinetobacter baylyi ADP1

Sequence (112 aa):
KLMREKTQTNNGSTASAEGKSVVTEQPQDSNKVVVETTVSEVVAADPNEWPLGPICDELCCDIFDPAWEVRHGAAVGLQEILKHHAKGSGKWANTTKEQQVADNVSWLEECA

Foldseek 3Di:
DDDDDDDDDDDDDDDDDDDPPPDDDDDDDPDDDDDPPPPPPPPPPDPQADPCAVVLVVLLVQCPDPDPVSNVCSVVVNVVCCVPPLLRHQGGNPDDPVVRVVSSVVVVVVSD